Protein AF-A0A660PDG8-F1 (afdb_monomer_lite)

Sequence (71 aa):
GNNGWVAFEVGEIRSGKINLDEHVIPLGLSAGFRCNGVVINQQSFTKTSNIWGVDNNSKGTNSNRIVLFQK

Radius of gyration: 15.75 Å; chains: 1; bounding box: 36×22×40 Å

pLDDT: mean 79.4, std 20.38, range [44.44, 98.0]

Secondary structure (DSSP, 8-state):
----EEEEEE-EETTTTEETHHHHHHHHHHTTPEEEEEEEEE------GGGTT---SSS---EEEEEEEE-

Structure (mmCIF, N/CA/C/O backbone):
data_AF-A0A660PDG8-F1
#
_entry.id   AF-A0A660PDG8-F1
#
loop_
_atom_site.group_PDB
_atom_site.id
_atom_site.type_symbol
_atom_site.label_atom_id
_atom_site.label_alt_id
_atom_site.label_comp_id
_atom_site.label_asym_id
_atom_site.label_entity_id
_atom_site.label_seq_id
_atom_site.pdbx_PDB_ins_code
_atom_site.Cartn_x
_atom_site.Cartn_y
_atom_site.Cartn_z
_atom_site.occupancy
_atom_site.B_iso_or_equiv
_atom_site.auth_seq_id
_atom_site.auth_comp_id
_atom_site.auth_asym_id
_atom_site.auth_atom_id
_atom_site.pdbx_PDB_model_num
ATOM 1 N N . GLY A 1 1 ? -11.712 12.021 18.724 1.00 52.91 1 GLY A N 1
ATOM 2 C CA . GLY A 1 1 ? -11.588 12.522 17.348 1.00 52.91 1 GLY A CA 1
ATOM 3 C C . GLY A 1 1 ? -10.902 11.442 16.556 1.00 52.91 1 GLY A C 1
ATOM 4 O O . GLY A 1 1 ? -9.702 11.300 16.708 1.00 52.91 1 GLY A O 1
ATOM 5 N N . ASN A 1 2 ? -11.661 10.632 15.820 1.00 62.94 2 ASN A N 1
ATOM 6 C CA . ASN A 1 2 ? -11.169 9.391 15.205 1.00 62.94 2 ASN A CA 1
ATOM 7 C C . ASN A 1 2 ? -11.456 9.423 13.701 1.00 62.94 2 ASN A C 1
ATOM 9 O O . ASN A 1 2 ? -12.309 8.693 13.219 1.00 62.94 2 ASN A O 1
ATOM 13 N N . ASN A 1 3 ? -10.835 10.375 13.003 1.00 83.62 3 ASN A N 1
ATOM 14 C CA . ASN A 1 3 ? -10.903 10.492 11.543 1.00 83.62 3 ASN A CA 1
ATOM 15 C C . ASN A 1 3 ? -9.491 10.743 10.984 1.00 83.62 3 ASN A C 1
ATOM 17 O O . ASN A 1 3 ? -9.278 11.605 10.132 1.00 83.62 3 ASN A O 1
ATOM 21 N N . GLY A 1 4 ? -8.502 10.040 11.539 1.00 94.38 4 GLY A N 1
ATOM 22 C CA . GLY A 1 4 ? -7.110 10.182 11.122 1.00 94.38 4 GLY A CA 1
ATOM 23 C C . GLY A 1 4 ? -6.866 9.414 9.831 1.00 94.38 4 GLY A C 1
ATOM 24 O O . GLY A 1 4 ? -7.255 8.253 9.735 1.00 94.38 4 GLY A O 1
ATOM 25 N N . TRP A 1 5 ? -6.211 10.042 8.859 1.00 96.44 5 TRP A N 1
ATOM 26 C CA . TRP A 1 5 ? -5.786 9.388 7.623 1.00 96.44 5 TRP A CA 1
ATOM 27 C C . TRP A 1 5 ? -4.279 9.173 7.632 1.00 96.44 5 TRP A C 1
ATOM 29 O O . TRP A 1 5 ? -3.527 10.043 8.073 1.00 96.44 5 TRP A O 1
ATOM 39 N N . VAL A 1 6 ? -3.843 8.028 7.114 1.00 96.56 6 VAL A N 1
ATOM 40 C CA . VAL A 1 6 ? -2.431 7.729 6.876 1.00 96.56 6 VAL A CA 1
ATOM 41 C C . VAL A 1 6 ? -2.275 7.302 5.425 1.00 96.56 6 VAL A C 1
ATOM 43 O O . VAL A 1 6 ? -2.836 6.295 5.004 1.00 96.56 6 VAL A O 1
ATOM 46 N N . ALA A 1 7 ? -1.511 8.077 4.664 1.00 96.62 7 ALA A N 1
ATOM 47 C CA . ALA A 1 7 ? -1.035 7.691 3.346 1.00 96.62 7 ALA A CA 1
ATOM 48 C C . ALA A 1 7 ? 0.378 7.127 3.509 1.00 96.62 7 ALA A C 1
ATOM 50 O O . ALA A 1 7 ? 1.281 7.835 3.952 1.00 96.62 7 ALA A O 1
ATOM 51 N N . PHE A 1 8 ? 0.553 5.846 3.205 1.00 95.62 8 PHE A N 1
ATOM 52 C CA . PHE A 1 8 ? 1.812 5.140 3.390 1.00 95.62 8 PHE A CA 1
ATOM 53 C C . PHE A 1 8 ? 2.382 4.754 2.027 1.00 95.62 8 PHE A C 1
ATOM 55 O O . PHE A 1 8 ? 1.877 3.841 1.372 1.00 95.62 8 PHE A O 1
ATOM 62 N N . GLU A 1 9 ? 3.402 5.482 1.577 1.00 94.62 9 GLU A N 1
ATOM 63 C CA . GLU A 1 9 ? 4.111 5.167 0.337 1.00 94.62 9 GLU A CA 1
ATOM 64 C C . GLU A 1 9 ? 4.898 3.865 0.499 1.00 94.62 9 GLU A C 1
ATOM 66 O O . GLU A 1 9 ? 5.598 3.656 1.492 1.00 94.62 9 GLU A O 1
ATOM 71 N N . VAL A 1 10 ? 4.774 2.980 -0.485 1.00 92.75 10 VAL A N 1
ATOM 72 C CA . VAL A 1 10 ? 5.446 1.686 -0.497 1.00 92.75 10 VAL A CA 1
ATOM 73 C C . VAL A 1 10 ? 6.148 1.463 -1.822 1.00 92.75 10 VAL A C 1
ATOM 75 O O . VAL A 1 10 ? 5.638 1.777 -2.897 1.00 92.75 10 VAL A O 1
ATOM 78 N N . GLY A 1 11 ? 7.345 0.900 -1.722 1.00 89.12 11 GLY A N 1
ATOM 79 C CA . GLY A 1 11 ? 8.136 0.513 -2.875 1.00 89.12 11 GLY A CA 1
ATOM 80 C C . GLY A 1 11 ? 7.972 -0.957 -3.237 1.00 89.12 11 GLY A C 1
ATOM 81 O O . GLY A 1 11 ? 7.115 -1.689 -2.739 1.00 89.12 11 GLY A O 1
ATOM 82 N N . GLU A 1 12 ? 8.891 -1.396 -4.077 1.00 87.94 12 GLU A N 1
ATOM 83 C CA . GLU A 1 12 ? 9.067 -2.779 -4.480 1.00 87.94 12 GLU A CA 1
ATOM 84 C C . GLU A 1 12 ? 10.503 -3.218 -4.182 1.00 87.94 12 GLU A C 1
ATOM 86 O O . GLU A 1 12 ? 11.443 -2.421 -4.219 1.00 87.94 12 GLU A O 1
ATOM 91 N N . ILE A 1 13 ? 10.692 -4.501 -3.881 1.00 85.12 13 ILE A N 1
ATOM 92 C CA . ILE A 1 13 ? 12.019 -5.084 -3.644 1.00 85.12 13 ILE A CA 1
ATOM 93 C C . ILE A 1 13 ? 12.292 -6.230 -4.617 1.00 85.12 13 ILE A C 1
ATOM 95 O O . ILE A 1 13 ? 11.422 -6.680 -5.364 1.00 85.12 13 ILE A O 1
ATOM 99 N N . ARG A 1 14 ? 13.541 -6.717 -4.622 1.00 85.25 14 ARG A N 1
ATOM 100 C CA . ARG A 1 14 ? 13.999 -7.812 -5.500 1.00 85.25 14 ARG A CA 1
ATOM 101 C C . ARG A 1 14 ? 13.741 -7.524 -6.987 1.00 85.25 14 ARG A C 1
ATOM 103 O O . ARG A 1 14 ? 13.367 -8.425 -7.731 1.00 85.25 14 ARG A O 1
ATOM 110 N N . SER A 1 15 ? 14.007 -6.284 -7.417 1.00 79.88 15 SER A N 1
ATOM 111 C CA . SER A 1 15 ? 13.802 -5.821 -8.803 1.00 79.88 15 SER A CA 1
ATOM 112 C C . SER A 1 15 ? 12.339 -5.918 -9.269 1.00 79.88 15 SER A C 1
ATOM 114 O O . SER A 1 15 ? 12.084 -6.485 -10.327 1.00 79.88 15 SER A O 1
ATOM 116 N N . GLY A 1 16 ? 11.391 -5.442 -8.456 1.00 79.56 16 GLY A N 1
ATOM 117 C CA . GLY A 1 16 ? 9.962 -5.435 -8.804 1.00 79.56 16 GLY A CA 1
ATOM 118 C C . GLY A 1 16 ? 9.237 -6.771 -8.632 1.00 79.56 16 GLY A C 1
ATOM 119 O O . GLY A 1 16 ? 8.093 -6.915 -9.043 1.00 79.56 16 GLY A O 1
ATOM 120 N N . LYS A 1 17 ? 9.885 -7.780 -8.033 1.00 83.62 17 LYS A N 1
ATOM 121 C CA . LYS A 1 17 ? 9.263 -9.099 -7.809 1.00 83.62 17 LYS A CA 1
ATOM 122 C C . LYS A 1 17 ? 8.349 -9.146 -6.590 1.00 83.62 17 LYS A C 1
ATOM 124 O O . LYS A 1 17 ? 7.557 -10.074 -6.481 1.00 83.62 17 LYS A O 1
ATOM 129 N N . ILE A 1 18 ? 8.526 -8.226 -5.645 1.00 88.69 18 ILE A N 1
ATOM 130 C CA . ILE A 1 18 ? 7.718 -8.152 -4.427 1.00 88.69 18 ILE A CA 1
ATOM 131 C C . ILE A 1 18 ? 7.235 -6.719 -4.271 1.00 88.69 18 ILE A C 1
ATOM 133 O O . ILE A 1 18 ? 8.060 -5.816 -4.109 1.00 88.69 18 ILE A O 1
ATOM 137 N N . ASN A 1 19 ? 5.915 -6.546 -4.260 1.00 90.69 19 ASN A N 1
ATOM 138 C CA . ASN A 1 19 ? 5.262 -5.283 -3.948 1.00 90.69 19 ASN A CA 1
ATOM 139 C C . ASN A 1 19 ? 5.041 -5.190 -2.433 1.00 90.69 19 ASN A C 1
ATOM 141 O O . ASN A 1 19 ? 4.473 -6.098 -1.827 1.00 90.69 19 ASN A O 1
ATOM 145 N N . LEU A 1 20 ? 5.510 -4.118 -1.790 1.00 93.94 20 LEU A N 1
ATOM 146 C CA 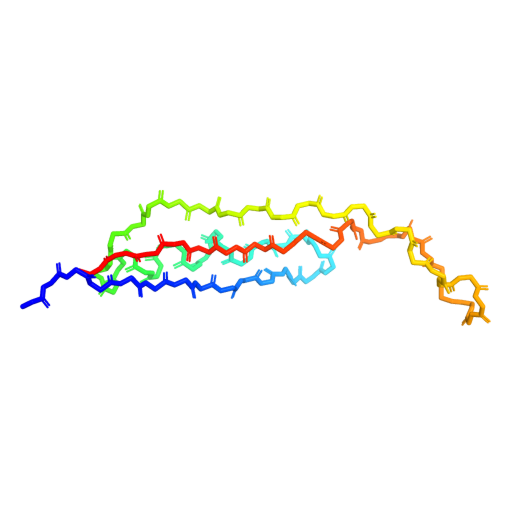. LEU A 1 20 ? 5.455 -4.026 -0.328 1.00 93.94 20 LEU A CA 1
ATOM 147 C C . LEU A 1 20 ? 4.057 -3.693 0.221 1.00 93.94 20 LEU A C 1
ATOM 149 O O . LEU A 1 20 ? 3.820 -3.944 1.401 1.00 93.94 20 LEU A O 1
ATOM 153 N N . ASP A 1 21 ? 3.110 -3.198 -0.584 1.00 94.25 21 ASP A N 1
ATOM 154 C CA . ASP A 1 21 ? 1.714 -3.013 -0.146 1.00 94.25 21 ASP A CA 1
ATOM 155 C C . ASP A 1 21 ? 1.072 -4.325 0.306 1.00 94.25 21 ASP A C 1
ATOM 157 O O . ASP A 1 21 ? 0.361 -4.329 1.310 1.00 94.25 21 ASP A O 1
ATOM 161 N N . GLU A 1 22 ? 1.378 -5.442 -0.361 1.00 94.81 22 GLU A N 1
ATOM 162 C CA . GLU A 1 22 ? 0.864 -6.771 0.002 1.00 94.81 22 GLU A CA 1
ATOM 163 C C . GLU A 1 22 ? 1.265 -7.176 1.432 1.00 94.81 22 GLU A C 1
ATOM 165 O O . GLU A 1 22 ? 0.553 -7.929 2.096 1.00 94.81 22 GLU A O 1
ATOM 170 N N . HIS A 1 23 ? 2.373 -6.627 1.939 1.00 95.94 23 HIS A N 1
ATOM 171 C CA . HIS A 1 23 ? 2.848 -6.838 3.306 1.00 95.94 23 HIS A CA 1
ATOM 172 C C . HIS A 1 23 ? 2.399 -5.736 4.273 1.00 95.94 23 HIS A C 1
ATOM 174 O O . HIS A 1 23 ? 2.110 -6.011 5.437 1.00 95.94 23 HIS A O 1
ATOM 180 N N . VAL A 1 24 ? 2.316 -4.487 3.816 1.00 96.31 24 VAL A N 1
ATOM 181 C CA . VAL A 1 24 ? 1.925 -3.347 4.657 1.00 96.31 24 VAL A CA 1
ATOM 182 C C . VAL A 1 24 ? 0.441 -3.389 5.015 1.00 96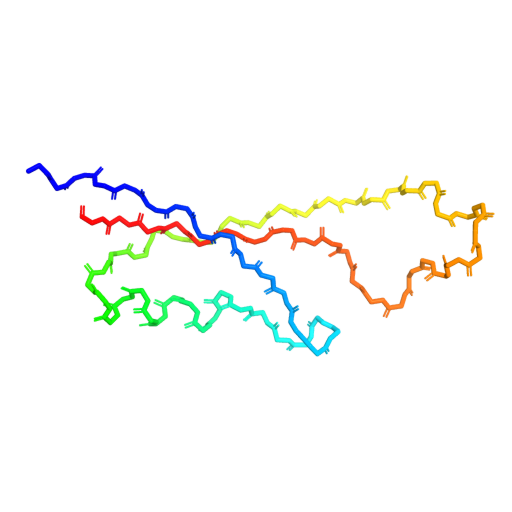.31 24 VAL A C 1
ATOM 184 O O . VAL A 1 24 ? 0.089 -3.074 6.151 1.00 96.31 24 VAL A O 1
ATOM 187 N N . ILE A 1 25 ? -0.434 -3.819 4.101 1.00 97.94 25 ILE A N 1
ATOM 188 C CA . ILE A 1 25 ? -1.879 -3.934 4.357 1.00 97.94 25 ILE A CA 1
ATOM 189 C C . ILE A 1 25 ? -2.182 -4.807 5.589 1.00 97.94 25 ILE A C 1
ATOM 191 O O . ILE A 1 25 ? -2.816 -4.294 6.515 1.00 97.94 25 ILE A O 1
ATOM 195 N N . PRO A 1 26 ? -1.737 -6.078 5.679 1.00 98.00 26 PRO A N 1
ATOM 196 C CA . PRO A 1 26 ? -2.034 -6.914 6.844 1.00 98.00 26 PRO A CA 1
ATOM 197 C C . PRO A 1 26 ? -1.422 -6.374 8.145 1.00 98.00 26 PRO A C 1
ATOM 199 O O . PRO A 1 26 ? -2.029 -6.522 9.209 1.00 98.00 26 PRO A O 1
ATOM 202 N N . LEU A 1 27 ? -0.268 -5.699 8.080 1.00 97.69 27 LEU A N 1
ATOM 203 C CA . LEU A 1 27 ? 0.334 -5.038 9.243 1.00 97.69 27 LEU A CA 1
ATOM 204 C C . LEU A 1 27 ? -0.519 -3.858 9.729 1.00 97.69 27 LEU A C 1
ATOM 206 O O . LEU A 1 27 ? -0.779 -3.744 10.925 1.00 97.69 27 LEU A O 1
ATOM 210 N N . GLY A 1 28 ? -1.012 -3.020 8.813 1.00 96.81 28 GLY A N 1
ATOM 211 C CA . GLY A 1 28 ? -1.907 -1.908 9.136 1.00 96.81 28 GLY A CA 1
ATOM 212 C C . GLY A 1 28 ? -3.233 -2.377 9.736 1.00 96.81 28 GLY A C 1
ATOM 213 O O . GLY A 1 28 ? -3.674 -1.838 10.752 1.00 96.81 28 GLY A O 1
ATOM 214 N N . LEU A 1 29 ? -3.828 -3.435 9.172 1.00 97.62 29 LEU A N 1
ATOM 215 C CA . LEU A 1 29 ? -5.034 -4.059 9.727 1.00 97.62 29 LEU A CA 1
ATOM 216 C C . LEU A 1 29 ? -4.789 -4.587 11.149 1.00 97.62 29 LEU A C 1
ATOM 218 O O . LEU A 1 29 ? -5.577 -4.314 12.054 1.00 97.62 29 LEU A O 1
ATOM 222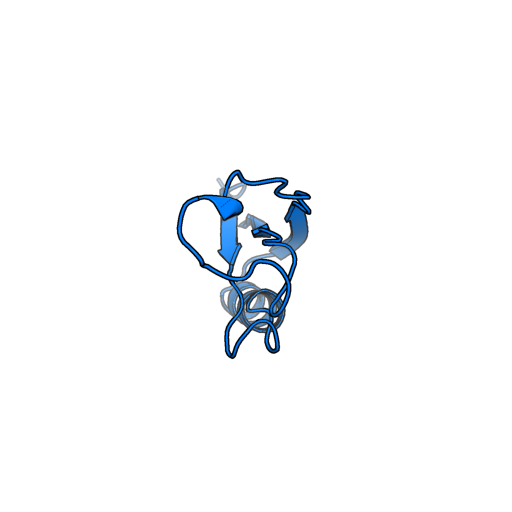 N N . SER A 1 30 ? -3.663 -5.272 11.372 1.00 97.75 30 SER A N 1
ATOM 223 C CA . SER A 1 30 ? -3.279 -5.797 12.694 1.00 97.75 30 SER A CA 1
ATOM 224 C C . SER A 1 30 ? -2.989 -4.688 13.715 1.00 97.75 30 SER A C 1
ATOM 226 O O . SER A 1 30 ? -3.262 -4.851 14.900 1.00 97.75 30 SER A O 1
ATOM 228 N N . ALA A 1 31 ? -2.499 -3.530 13.264 1.00 95.81 31 ALA A N 1
ATOM 229 C CA . ALA A 1 31 ? -2.315 -2.328 14.082 1.00 95.81 31 ALA A CA 1
ATOM 230 C C . ALA A 1 31 ? -3.631 -1.558 14.358 1.00 95.81 31 ALA A C 1
ATOM 232 O O . ALA A 1 31 ? -3.632 -0.485 14.978 1.00 95.81 31 ALA A O 1
ATOM 2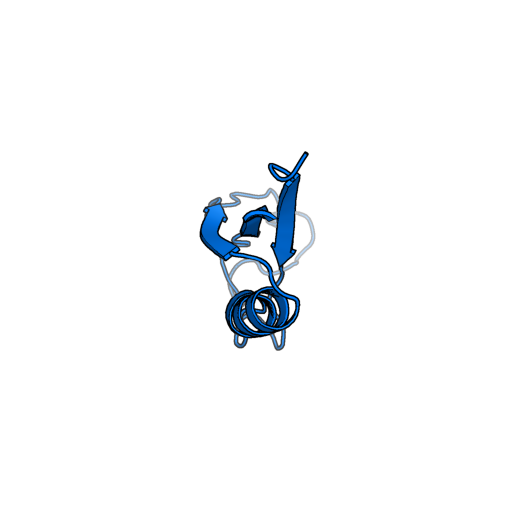33 N N . GLY A 1 32 ? -4.769 -2.090 13.904 1.00 96.00 32 GLY A N 1
ATOM 234 C CA . GLY A 1 32 ? -6.092 -1.519 14.127 1.00 96.00 32 GLY A CA 1
ATOM 235 C C . GLY A 1 32 ? -6.376 -0.296 13.261 1.00 96.00 32 GLY A C 1
ATOM 236 O O . GLY A 1 32 ? -7.021 0.638 13.741 1.00 96.00 32 GLY A O 1
ATOM 237 N N . PHE A 1 33 ? -5.853 -0.259 12.036 1.00 96.25 33 PHE A N 1
ATOM 238 C CA . PHE A 1 33 ? -6.311 0.654 10.989 1.00 96.25 33 PHE A CA 1
ATOM 239 C C . PHE A 1 33 ? -7.317 -0.042 10.072 1.00 96.25 33 PHE A C 1
ATOM 241 O O . PHE A 1 33 ? -7.297 -1.261 9.906 1.00 96.25 33 PHE A O 1
ATOM 248 N N . ARG A 1 34 ? -8.175 0.742 9.421 1.00 96.88 34 ARG A N 1
ATOM 249 C CA . ARG A 1 34 ? -8.943 0.293 8.254 1.00 96.88 34 ARG A CA 1
ATOM 250 C C . ARG A 1 34 ? -8.148 0.599 6.991 1.00 96.88 34 ARG A C 1
ATOM 252 O O . ARG A 1 34 ? -7.620 1.698 6.873 1.00 96.88 34 ARG A O 1
ATOM 259 N N . CYS A 1 35 ? -8.053 -0.356 6.068 1.00 97.31 35 CYS A N 1
ATOM 260 C CA . CYS A 1 35 ? -7.477 -0.134 4.741 1.00 97.31 35 CYS A CA 1
ATOM 261 C C . CYS A 1 35 ? -8.583 0.315 3.783 1.00 97.31 35 CYS A C 1
ATOM 263 O O . CYS A 1 35 ? -9.557 -0.412 3.587 1.00 97.31 35 CYS A O 1
ATOM 265 N N . ASN A 1 36 ? -8.432 1.497 3.190 1.00 97.00 36 ASN A N 1
ATOM 266 C CA . ASN A 1 36 ? -9.381 2.044 2.222 1.00 97.00 36 ASN A CA 1
ATOM 267 C C . ASN A 1 36 ? -8.993 1.697 0.777 1.00 97.00 36 ASN A C 1
ATOM 269 O O . ASN A 1 36 ? -9.849 1.728 -0.102 1.00 97.00 36 ASN A O 1
ATOM 273 N N . GLY A 1 37 ? -7.727 1.350 0.529 1.00 96.50 37 GLY A N 1
ATOM 274 C CA . GLY A 1 37 ? -7.253 0.889 -0.774 1.00 96.50 37 GLY A CA 1
ATOM 275 C C . GLY A 1 37 ? -5.781 1.200 -1.033 1.00 96.50 37 GLY A C 1
ATOM 276 O O . GLY A 1 37 ? -5.090 1.770 -0.186 1.00 96.50 37 GLY A O 1
ATOM 277 N N . VAL A 1 38 ? -5.319 0.832 -2.230 1.00 96.31 38 VAL A N 1
ATOM 278 C CA . VAL A 1 38 ? -3.980 1.151 -2.743 1.00 96.31 38 VAL A CA 1
ATOM 279 C C . VAL A 1 38 ? -4.124 2.050 -3.963 1.00 96.31 38 VAL A C 1
ATOM 281 O O . VAL A 1 38 ? -4.795 1.692 -4.930 1.00 96.31 38 VAL A O 1
ATOM 284 N N . VAL A 1 39 ? -3.481 3.212 -3.925 1.00 94.88 39 VAL A N 1
ATOM 285 C CA . 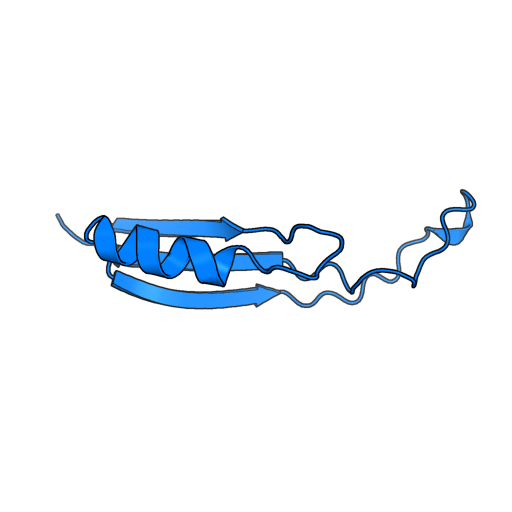VAL A 1 39 ? -3.358 4.116 -5.069 1.00 94.88 39 VAL A CA 1
ATOM 286 C C . VAL A 1 39 ? -2.097 3.742 -5.832 1.00 94.88 39 VAL A C 1
ATOM 288 O O . VAL A 1 39 ? -1.017 3.681 -5.249 1.00 94.88 39 VAL A O 1
ATOM 291 N N . ILE A 1 40 ? -2.230 3.495 -7.133 1.00 90.56 40 ILE A N 1
ATOM 292 C CA . ILE A 1 40 ? -1.113 3.148 -8.012 1.00 90.56 40 ILE A CA 1
ATOM 293 C C . ILE A 1 40 ? -0.964 4.272 -9.033 1.00 90.56 40 ILE A C 1
ATOM 295 O O . ILE A 1 40 ? -1.817 4.451 -9.900 1.00 90.56 40 ILE A O 1
ATOM 299 N N . ASN A 1 41 ? 0.126 5.025 -8.936 1.00 85.69 41 ASN A N 1
ATOM 300 C CA . ASN A 1 41 ? 0.494 6.016 -9.933 1.00 85.69 41 ASN A CA 1
ATOM 301 C C . ASN A 1 41 ? 1.429 5.373 -10.962 1.00 85.69 41 ASN A C 1
ATOM 303 O O . ASN A 1 41 ? 2.616 5.176 -10.703 1.00 85.69 41 ASN A O 1
ATOM 307 N N . GLN A 1 42 ? 0.879 5.028 -12.125 1.00 79.31 42 GLN A N 1
ATOM 308 C CA . GLN A 1 42 ? 1.628 4.465 -13.244 1.00 79.31 42 GLN A CA 1
ATOM 309 C C . GLN A 1 42 ? 2.074 5.594 -14.177 1.00 79.31 42 GLN A C 1
ATOM 311 O O . GLN A 1 42 ? 1.337 6.008 -15.071 1.00 79.31 42 GLN A O 1
ATOM 316 N N . GLN A 1 43 ? 3.288 6.106 -13.979 1.00 64.44 43 GLN A N 1
ATOM 317 C CA . GLN A 1 43 ? 3.878 7.078 -14.896 1.00 64.44 43 GLN A CA 1
ATOM 318 C C . GLN A 1 43 ? 4.763 6.386 -15.926 1.00 64.44 43 GLN A C 1
ATOM 320 O O . GLN A 1 43 ? 5.748 5.728 -15.595 1.00 64.44 43 GLN A O 1
ATOM 325 N N . SER A 1 44 ? 4.450 6.608 -17.202 1.00 59.78 44 SER A N 1
ATOM 326 C CA . SER A 1 44 ? 5.369 6.299 -18.296 1.00 59.78 44 SER A CA 1
ATOM 327 C C . SER A 1 44 ? 6.483 7.342 -18.301 1.00 59.78 44 SER A C 1
ATOM 329 O O . SER A 1 44 ? 6.369 8.395 -18.923 1.00 59.78 44 SER A O 1
ATOM 331 N N . PHE A 1 45 ? 7.556 7.083 -17.554 1.00 57.47 45 PHE A N 1
ATOM 332 C CA . PHE A 1 45 ?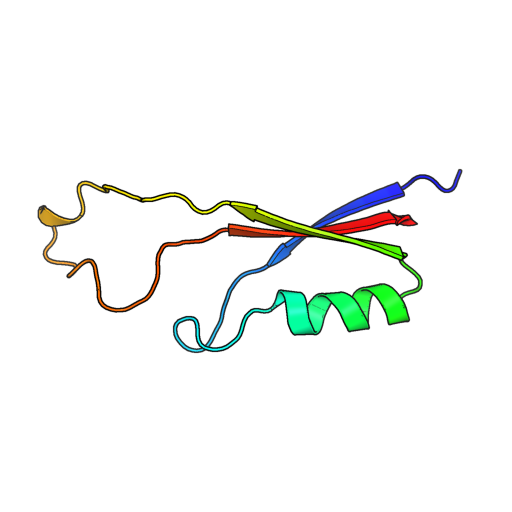 8.740 7.934 -17.594 1.00 57.47 45 PHE A CA 1
ATOM 333 C C . PHE A 1 45 ? 9.428 7.805 -18.959 1.00 57.47 45 PHE A C 1
ATOM 335 O O . PHE A 1 45 ? 10.255 6.922 -19.168 1.00 57.47 45 PHE A O 1
ATOM 342 N N . THR A 1 46 ? 9.177 8.744 -19.869 1.00 47.12 46 THR A N 1
ATOM 343 C CA . THR A 1 46 ? 10.080 9.027 -20.995 1.00 47.12 46 THR A CA 1
ATOM 344 C C . THR A 1 46 ? 11.215 9.916 -20.489 1.00 47.12 46 THR A C 1
ATOM 346 O O . THR A 1 46 ? 11.312 11.093 -20.831 1.00 47.12 46 THR A O 1
ATOM 349 N N . LYS A 1 47 ? 12.036 9.406 -19.565 1.00 45.03 47 LYS A N 1
ATOM 350 C CA . LYS A 1 47 ? 13.204 10.159 -19.098 1.00 45.03 47 LYS A CA 1
ATOM 351 C C . LYS A 1 47 ? 14.251 10.204 -20.207 1.00 45.03 47 LYS A C 1
ATOM 353 O O . LYS A 1 47 ? 14.511 9.208 -20.875 1.00 45.03 47 LYS A O 1
ATOM 358 N N . THR A 1 48 ? 14.907 11.349 -20.315 1.00 44.44 48 THR A N 1
ATOM 359 C CA . THR A 1 48 ? 16.189 11.646 -20.971 1.00 44.44 48 THR A CA 1
ATOM 360 C C . THR A 1 48 ? 17.354 10.788 -20.416 1.00 44.44 48 THR A C 1
ATOM 362 O O . THR A 1 48 ? 18.457 11.275 -20.208 1.00 44.44 48 THR A O 1
ATOM 365 N N . SER A 1 49 ? 17.139 9.496 -20.140 1.00 46.03 49 SER A N 1
ATOM 366 C CA . SER A 1 49 ? 18.139 8.555 -19.608 1.00 46.03 49 SER A CA 1
ATOM 367 C C . SER A 1 49 ? 19.194 8.133 -20.645 1.00 46.03 49 SER A C 1
ATOM 369 O O . SER A 1 49 ? 20.217 7.570 -20.273 1.00 46.03 49 SER A O 1
ATOM 371 N N . ASN A 1 50 ? 18.998 8.443 -21.933 1.00 45.19 50 ASN A N 1
ATOM 372 C CA . ASN A 1 50 ? 19.909 8.055 -23.023 1.00 45.19 50 ASN A CA 1
ATOM 373 C C . ASN A 1 50 ? 21.268 8.781 -23.030 1.00 45.19 50 ASN A C 1
ATOM 375 O O . ASN A 1 50 ? 22.142 8.403 -23.801 1.00 45.19 50 ASN A O 1
ATOM 379 N N . ILE A 1 51 ? 21.469 9.815 -22.207 1.00 48.38 51 ILE A N 1
ATOM 380 C CA . ILE A 1 51 ? 22.724 10.592 -22.212 1.00 48.38 51 ILE A CA 1
ATOM 381 C C . ILE A 1 51 ? 23.826 9.922 -21.365 1.00 48.38 51 ILE A C 1
ATOM 383 O O . ILE A 1 51 ? 25.002 10.187 -21.585 1.00 48.38 51 ILE A O 1
ATOM 387 N N . TRP A 1 52 ? 23.484 9.006 -20.448 1.00 46.34 52 TRP A N 1
ATOM 388 C CA . TRP A 1 52 ? 24.444 8.437 -19.482 1.00 46.34 52 TRP A CA 1
ATOM 389 C C . TRP A 1 52 ? 24.581 6.908 -19.520 1.00 46.34 52 TRP A C 1
ATOM 391 O O . TRP A 1 52 ? 25.079 6.319 -18.565 1.00 46.34 52 TRP A O 1
ATOM 401 N N . GLY A 1 53 ? 24.157 6.247 -20.603 1.00 46.66 53 GLY A N 1
ATOM 402 C CA . GLY A 1 53 ? 24.405 4.809 -20.799 1.00 46.66 53 GLY A CA 1
ATOM 403 C C . GLY A 1 53 ? 23.750 3.889 -19.762 1.00 46.66 53 GLY A C 1
ATOM 404 O O . GLY A 1 53 ? 24.159 2.742 -19.605 1.00 46.66 53 GLY A O 1
ATOM 405 N N . VAL A 1 54 ? 22.742 4.382 -19.038 1.00 53.12 54 VAL A N 1
ATOM 406 C CA . VAL A 1 54 ? 21.904 3.542 -18.184 1.00 53.12 54 VAL A CA 1
ATOM 407 C C . VAL A 1 54 ? 20.804 2.991 -19.079 1.00 53.12 54 VAL A C 1
ATOM 409 O O . VAL A 1 54 ? 19.888 3.730 -19.442 1.00 53.12 54 VAL A O 1
ATOM 412 N N . ASP A 1 55 ? 20.923 1.719 -19.465 1.00 44.50 55 ASP A N 1
ATOM 413 C CA . ASP A 1 55 ? 19.903 1.022 -20.247 1.00 44.50 55 ASP A CA 1
ATOM 414 C C . ASP A 1 55 ? 18.557 1.105 -19.522 1.00 44.50 55 ASP A C 1
ATOM 416 O O . ASP A 1 55 ? 18.288 0.417 -18.529 1.00 44.50 55 ASP A O 1
ATOM 420 N N . ASN A 1 56 ? 17.693 1.979 -20.030 1.00 48.47 56 ASN A N 1
ATOM 421 C CA . ASN A 1 56 ? 16.287 1.937 -19.699 1.00 48.47 56 ASN A CA 1
ATOM 422 C C . ASN A 1 56 ? 15.706 0.673 -20.334 1.00 48.47 56 ASN A C 1
ATOM 424 O O . ASN A 1 56 ? 15.986 0.364 -21.489 1.00 48.47 56 ASN A O 1
ATOM 428 N N . ASN A 1 57 ? 14.811 0.029 -19.584 1.00 44.59 57 ASN A N 1
ATOM 429 C CA . ASN A 1 57 ? 13.944 -1.069 -20.018 1.00 44.59 57 ASN A CA 1
ATOM 430 C C . ASN A 1 57 ? 14.413 -2.512 -19.728 1.00 44.59 57 ASN A C 1
ATOM 432 O O . ASN A 1 57 ? 14.209 -3.406 -20.543 1.00 44.59 57 ASN A O 1
ATOM 436 N N . SER A 1 58 ? 14.943 -2.778 -18.525 1.00 46.66 58 SER A N 1
ATOM 437 C CA . SER A 1 58 ? 15.027 -4.158 -17.995 1.00 46.66 58 SER A CA 1
ATOM 438 C C . SER A 1 58 ? 14.185 -4.425 -16.736 1.00 46.66 58 SER A C 1
ATOM 440 O O . SER A 1 58 ? 13.969 -5.588 -16.395 1.00 46.66 58 SER A O 1
ATOM 442 N N . LYS A 1 59 ? 13.705 -3.390 -16.022 1.00 49.69 59 LYS A N 1
ATOM 443 C CA . LYS A 1 59 ? 13.106 -3.535 -14.678 1.00 49.69 59 LYS A CA 1
ATOM 444 C C . LYS A 1 59 ? 12.049 -2.467 -14.345 1.00 49.69 59 LYS A C 1
ATOM 446 O O . LYS A 1 59 ? 12.294 -1.611 -13.507 1.00 49.69 59 LYS A O 1
ATOM 451 N N . GLY A 1 60 ? 10.883 -2.544 -14.986 1.00 47.31 60 GLY A N 1
ATOM 452 C CA . GLY A 1 60 ? 9.638 -1.958 -14.470 1.00 47.31 60 GLY A CA 1
ATOM 453 C C . GLY A 1 60 ? 9.444 -0.451 -14.675 1.00 47.31 60 GLY A C 1
ATOM 454 O O . GLY A 1 60 ? 10.284 0.384 -14.350 1.00 47.31 60 GLY A O 1
ATOM 455 N N . THR A 1 61 ? 8.270 -0.094 -15.188 1.00 51.19 61 THR A N 1
ATOM 456 C CA . THR A 1 61 ? 7.694 1.246 -15.063 1.00 51.19 61 THR A CA 1
ATOM 457 C C . THR A 1 61 ? 7.691 1.617 -13.582 1.00 51.19 61 THR A C 1
ATOM 459 O O . THR A 1 61 ? 7.046 0.917 -12.804 1.00 51.19 61 THR A O 1
ATOM 462 N N . ASN A 1 62 ? 8.411 2.674 -13.184 1.00 58.66 62 ASN A N 1
ATOM 463 C CA . ASN A 1 62 ? 8.435 3.163 -11.801 1.00 58.66 62 ASN A CA 1
ATOM 464 C C . ASN A 1 62 ? 7.009 3.585 -11.408 1.00 58.66 62 ASN A C 1
ATOM 466 O O . ASN A 1 62 ? 6.573 4.700 -11.689 1.00 58.66 62 ASN A O 1
ATOM 470 N N . SER A 1 63 ? 6.255 2.629 -10.872 1.00 68.19 63 SER A N 1
ATOM 471 C CA . SER A 1 63 ? 4.876 2.808 -10.453 1.00 68.19 63 SER A CA 1
ATOM 472 C C . SER A 1 63 ? 4.916 3.091 -8.965 1.00 68.19 63 SER A C 1
ATOM 474 O O . SER A 1 63 ? 5.293 2.223 -8.182 1.00 68.19 63 SER A O 1
ATOM 476 N N . ASN A 1 64 ? 4.564 4.309 -8.570 1.00 85.06 64 ASN A N 1
ATOM 477 C CA . ASN A 1 64 ? 4.497 4.653 -7.157 1.00 85.06 64 ASN A CA 1
ATOM 478 C C . ASN A 1 64 ? 3.214 4.066 -6.560 1.00 85.06 64 ASN A C 1
ATOM 480 O O . ASN A 1 64 ? 2.148 4.167 -7.174 1.00 85.06 64 ASN A O 1
ATOM 484 N N . ARG A 1 65 ? 3.310 3.429 -5.393 1.00 91.81 65 ARG A N 1
ATOM 485 C CA . ARG A 1 65 ? 2.172 2.798 -4.716 1.00 91.81 65 ARG A CA 1
ATOM 486 C C . ARG A 1 65 ? 1.999 3.430 -3.343 1.00 91.81 65 ARG A C 1
ATOM 488 O O . ARG A 1 65 ? 2.967 3.603 -2.610 1.00 91.81 65 ARG A O 1
ATOM 495 N N . ILE A 1 66 ? 0.762 3.752 -2.985 1.00 96.19 66 ILE A N 1
ATOM 496 C CA . ILE A 1 66 ? 0.419 4.345 -1.690 1.00 96.19 66 ILE A CA 1
ATOM 497 C C . ILE A 1 66 ? -0.734 3.554 -1.086 1.00 96.19 66 ILE A C 1
ATOM 499 O O . ILE A 1 66 ? -1.799 3.451 -1.693 1.00 96.19 66 ILE A O 1
ATOM 503 N N . VAL A 1 67 ? -0.547 3.020 0.119 1.00 97.75 67 VAL A N 1
ATOM 504 C CA . VAL A 1 67 ? -1.621 2.395 0.901 1.00 97.75 67 VAL A CA 1
ATOM 505 C C . VAL A 1 67 ? -2.323 3.472 1.720 1.00 97.75 67 VAL A C 1
ATOM 507 O O . VAL A 1 67 ? -1.671 4.227 2.442 1.00 97.75 67 VAL A O 1
ATOM 510 N N . LEU A 1 68 ? -3.647 3.555 1.611 1.00 97.94 68 LEU A N 1
ATOM 511 C CA . LEU A 1 68 ? -4.451 4.528 2.343 1.00 97.94 68 LEU A CA 1
ATOM 512 C C . LEU A 1 68 ? -5.151 3.856 3.527 1.00 97.94 68 LEU A C 1
ATOM 514 O O . LEU A 1 68 ? -6.004 2.985 3.345 1.00 97.94 68 LEU A O 1
ATOM 518 N N . PHE A 1 69 ? -4.810 4.296 4.734 1.00 97.81 69 PHE A N 1
ATOM 519 C CA . PHE A 1 69 ? -5.400 3.832 5.982 1.00 97.81 69 PHE A CA 1
ATOM 520 C C . PHE A 1 69 ? -6.222 4.917 6.680 1.00 97.81 69 PHE A C 1
ATOM 522 O O . PHE A 1 69 ? -5.943 6.112 6.551 1.00 97.81 69 PHE A O 1
ATOM 529 N N . GLN A 1 70 ? -7.176 4.475 7.500 1.00 96.75 70 GLN A N 1
ATOM 530 C CA . GLN A 1 70 ? -7.985 5.319 8.375 1.00 96.75 70 GLN A CA 1
ATOM 531 C C . GLN A 1 70 ? -8.000 4.778 9.818 1.00 96.75 70 GLN A C 1
ATOM 533 O O . GLN A 1 70 ? -8.050 3.560 10.027 1.00 96.75 70 GLN A O 1
ATOM 538 N N . LYS A 1 71 ? -7.952 5.683 10.805 1.00 91.06 71 LYS A N 1
ATOM 539 C CA . LYS A 1 71 ? -8.050 5.408 12.251 1.00 91.06 71 LYS A CA 1
ATOM 540 C C . LYS A 1 71 ? -9.369 5.904 12.830 1.00 91.06 71 LYS A C 1
ATOM 542 O O . LYS A 1 71 ? -9.703 7.080 12.551 1.00 91.06 71 LYS A O 1
#

Foldseek 3Di:
DFWDKDKAKWDAPPLNPGTCCVVVVVVCVVVVWDWPDKDKAQDPPPDPPVPPPPDPDDGDRRIIIITMIGD